Protein AF-A0ABD7VRP9-F1 (afdb_monomer)

Foldseek 3Di:
DDPPPDQDDPVLLVLLVVCVVVVHDLCVSCVVVVHDSVNSVVSVVVVPPDPPPPPDD

Solvent-accessible surface area (backbone atoms only — not comparable to full-atom values): 3659 Å² total; per-residue (Å²): 133,80,79,77,85,72,73,81,48,73,65,56,49,51,52,52,54,53,38,51,75,71,66,51,53,56,61,58,55,10,60,74,70,77,42,57,38,72,55,49,51,51,48,50,54,58,73,66,54,67,81,71,84,81,84,82,132

Secondary structure (DSSP, 8-state):
------PPPHHHHHHHHHHHHTT--HHHHHHHHT--HHHHHHHHHHHT---------

Sequence (57 aa):
MGEAYSHLSEEERQVIQIEIGNGTSIRRIGLMLGRNASTVSREIKRNTWFPSNESES

Mean predicted aligned error: 8.35 Å

Nearest PDB structures (foldseek):
  1tc3-assembly1_C  TM=9.422E-01  e=1.816E-01  Caenorhabditis elegans
  4zms-assembly1_B  TM=7.562E-01  e=3.967E-01  Streptococcus pneumoniae R6
  2r0q-assembly1_F  TM=7.399E-01  e=5.493E-01  Staphylococcus aureus
  1pdn-assembly1_C  TM=8.994E-01  e=2.155E+00  Drosophila melanogaster
  4yrv-assembly1_A  TM=6.561E-01  e=1.557E+00  Nostoc sp. PCC 7120 = FACHB-418

Organism: Bifidobacterium breve (NCBI:txid1685)

InterPro domains:
  IPR013324 RNA polymerase sigma factor, region 3/4-like [SSF88659] (3-46)
  IPR025246 Transposase IS30-like HTH domain [PF13936] (5-47)

Structure (mmCIF, N/CA/C/O backbone):
data_AF-A0ABD7VRP9-F1
#
_entry.id   AF-A0ABD7VRP9-F1
#
loop_
_atom_site.group_PDB
_atom_site.id
_atom_site.type_symbol
_atom_site.label_atom_id
_atom_site.label_alt_id
_atom_site.label_comp_id
_atom_site.label_asym_id
_atom_site.label_entity_id
_atom_site.label_seq_id
_atom_site.pdbx_PDB_ins_code
_atom_site.Cartn_x
_atom_site.Cartn_y
_atom_site.Cartn_z
_atom_site.occupancy
_atom_site.B_iso_or_equiv
_atom_site.auth_seq_id
_atom_site.auth_comp_id
_atom_site.auth_asym_id
_atom_site.auth_atom_id
_atom_site.pdbx_PDB_model_num
ATOM 1 N N . MET A 1 1 ? 19.809 -15.008 -12.612 1.00 50.62 1 MET A N 1
ATOM 2 C CA . MET A 1 1 ? 19.415 -13.680 -13.121 1.00 50.62 1 MET A CA 1
ATOM 3 C C . MET A 1 1 ? 18.846 -12.927 -11.940 1.00 50.62 1 MET A C 1
ATOM 5 O O . MET A 1 1 ? 17.810 -13.329 -11.434 1.00 5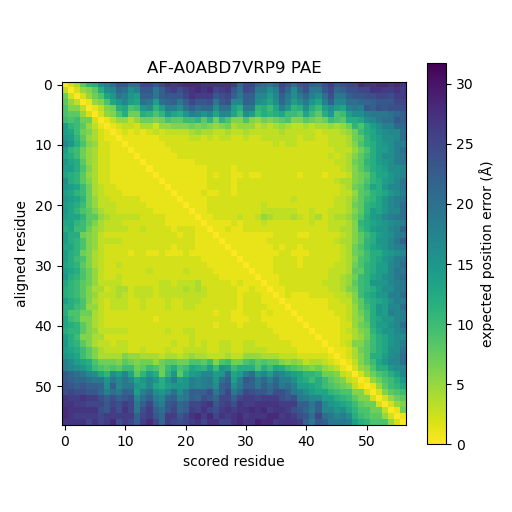0.62 1 MET A O 1
ATOM 9 N N . GLY A 1 2 ? 19.619 -11.994 -11.383 1.00 46.16 2 GLY A N 1
ATOM 10 C CA . GLY A 1 2 ? 19.212 -11.256 -10.192 1.00 46.16 2 GLY A CA 1
ATOM 11 C C . GLY A 1 2 ? 18.065 -10.329 -10.554 1.00 46.16 2 GLY A C 1
ATOM 12 O O . GLY A 1 2 ? 18.233 -9.482 -11.426 1.00 46.16 2 GLY A O 1
ATOM 13 N N . GLU A 1 3 ? 16.914 -10.524 -9.917 1.00 54.03 3 GLU A N 1
ATOM 14 C CA . GLU A 1 3 ?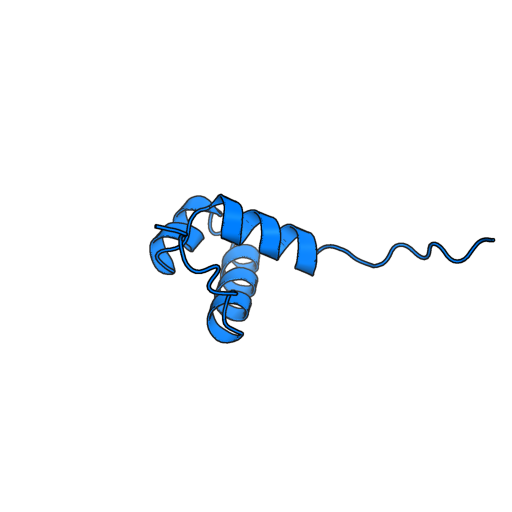 15.820 -9.558 -9.915 1.00 54.03 3 GLU A CA 1
ATOM 15 C C . GLU A 1 3 ? 16.437 -8.203 -9.559 1.00 54.03 3 GLU A C 1
ATOM 17 O O . GLU A 1 3 ? 16.950 -8.023 -8.450 1.00 54.03 3 GLU A O 1
ATOM 22 N N . ALA A 1 4 ? 16.496 -7.283 -10.524 1.00 49.41 4 ALA A N 1
ATOM 23 C CA . ALA A 1 4 ? 16.987 -5.942 -10.271 1.00 49.41 4 ALA A CA 1
ATOM 24 C C . ALA A 1 4 ? 16.143 -5.380 -9.127 1.00 49.41 4 ALA A C 1
ATOM 26 O O . ALA A 1 4 ? 14.925 -5.234 -9.269 1.00 49.41 4 ALA A O 1
ATOM 27 N N . TYR A 1 5 ? 16.781 -5.130 -7.982 1.00 52.91 5 TYR A N 1
ATOM 28 C CA . TYR A 1 5 ? 16.159 -4.479 -6.838 1.00 52.91 5 TYR A CA 1
ATOM 29 C C . TYR A 1 5 ? 15.740 -3.074 -7.276 1.00 52.91 5 TYR A C 1
ATOM 31 O O . TYR A 1 5 ? 16.470 -2.101 -7.124 1.00 52.91 5 TYR A O 1
ATOM 39 N N . SER A 1 6 ? 14.558 -2.979 -7.876 1.00 68.56 6 SER A N 1
ATOM 40 C CA . SER A 1 6 ? 13.929 -1.723 -8.233 1.00 68.56 6 SER A CA 1
ATOM 41 C C . SER A 1 6 ? 13.331 -1.180 -6.948 1.00 68.56 6 SER A C 1
ATOM 43 O O . SER A 1 6 ? 12.389 -1.742 -6.384 1.00 68.56 6 SER A O 1
ATOM 45 N N . HIS A 1 7 ? 13.964 -0.132 -6.430 1.00 75.12 7 HIS A N 1
ATOM 46 C CA . HIS A 1 7 ? 13.435 0.613 -5.300 1.00 75.12 7 HIS A CA 1
ATOM 47 C C . HIS A 1 7 ? 12.029 1.110 -5.653 1.00 75.12 7 HIS A C 1
ATOM 49 O O . HIS A 1 7 ? 11.764 1.443 -6.808 1.00 75.12 7 HIS A O 1
ATOM 55 N N . LEU A 1 8 ? 11.135 1.134 -4.660 1.00 83.19 8 LEU A N 1
ATOM 56 C CA . LEU A 1 8 ? 9.846 1.799 -4.823 1.00 83.19 8 LEU A CA 1
ATOM 57 C C . LEU A 1 8 ? 10.112 3.265 -5.152 1.00 83.19 8 LEU A C 1
ATOM 59 O O . LEU A 1 8 ? 10.814 3.948 -4.393 1.00 83.19 8 LEU A O 1
ATOM 63 N N . SER A 1 9 ? 9.555 3.695 -6.275 1.00 86.88 9 SER A N 1
ATOM 64 C CA . SER A 1 9 ? 9.493 5.094 -6.679 1.00 86.88 9 SER A CA 1
ATOM 65 C C . SER A 1 9 ? 8.694 5.916 -5.664 1.00 86.88 9 SER A C 1
ATOM 67 O O . SER A 1 9 ? 7.922 5.371 -4.868 1.00 86.88 9 SER A O 1
ATOM 69 N N . GLU A 1 10 ? 8.894 7.231 -5.664 1.00 84.31 10 GLU A N 1
ATOM 70 C CA . GLU A 1 10 ? 8.177 8.141 -4.765 1.00 84.31 10 GLU A CA 1
ATOM 71 C C . GLU A 1 10 ? 6.657 8.051 -4.982 1.00 84.31 10 GLU A C 1
ATOM 73 O O . GLU A 1 10 ? 5.876 8.071 -4.031 1.00 84.31 10 GLU A O 1
ATOM 78 N N . GLU A 1 11 ? 6.237 7.871 -6.233 1.00 88.62 11 GLU A N 1
ATOM 79 C CA . GLU A 1 11 ? 4.845 7.703 -6.633 1.00 88.62 11 GLU A CA 1
ATOM 80 C C . GLU A 1 11 ? 4.256 6.420 -6.040 1.00 88.62 11 GLU A C 1
ATOM 82 O O . GLU A 1 11 ? 3.190 6.446 -5.425 1.00 88.62 11 GLU A O 1
ATOM 87 N N . GLU A 1 12 ? 4.970 5.294 -6.151 1.00 90.38 12 GLU A N 1
ATOM 88 C CA . GLU A 1 12 ? 4.536 4.030 -5.548 1.00 90.38 12 GLU A CA 1
ATOM 89 C C . GLU A 1 12 ? 4.429 4.146 -4.022 1.00 90.38 12 GLU A C 1
ATOM 91 O O . GLU A 1 12 ? 3.491 3.613 -3.430 1.00 90.38 12 GLU A O 1
ATOM 96 N N . ARG A 1 13 ? 5.354 4.863 -3.371 1.00 90.69 13 ARG A N 1
ATOM 97 C CA . ARG A 1 13 ? 5.311 5.098 -1.919 1.00 90.69 13 ARG A CA 1
ATOM 98 C C . ARG A 1 13 ? 4.099 5.926 -1.507 1.00 90.69 13 ARG A C 1
ATOM 100 O O . ARG A 1 13 ? 3.430 5.563 -0.541 1.00 90.69 13 ARG A O 1
ATOM 107 N N . GLN A 1 14 ? 3.783 6.987 -2.248 1.00 91.25 14 GLN A N 1
ATOM 108 C CA . GLN A 1 14 ? 2.591 7.800 -2.000 1.00 91.25 14 GLN A CA 1
ATOM 109 C C . GLN A 1 14 ? 1.310 6.981 -2.163 1.00 91.25 14 GLN A C 1
ATOM 111 O O . GLN A 1 14 ? 0.445 7.020 -1.288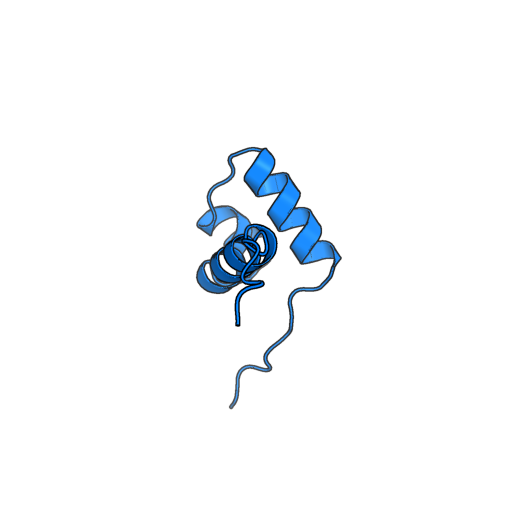 1.00 91.25 14 GLN A O 1
ATOM 116 N N . VAL A 1 15 ? 1.211 6.173 -3.225 1.00 93.00 15 VAL A N 1
ATOM 117 C CA . VAL A 1 15 ? 0.062 5.276 -3.426 1.00 93.00 15 VAL A CA 1
ATOM 118 C C . VAL A 1 15 ? -0.073 4.297 -2.260 1.00 93.00 15 VAL A C 1
ATOM 120 O O . VAL A 1 15 ? -1.174 4.112 -1.748 1.00 93.00 15 VAL A O 1
ATOM 123 N N . ILE A 1 16 ? 1.031 3.711 -1.781 1.00 92.75 16 ILE A N 1
ATOM 124 C CA . ILE A 1 16 ? 1.015 2.823 -0.608 1.00 92.75 16 ILE A CA 1
ATOM 125 C C . ILE A 1 16 ? 0.473 3.549 0.630 1.00 92.75 16 ILE A C 1
ATOM 127 O O . ILE A 1 16 ? -0.371 2.992 1.327 1.00 92.75 16 ILE A O 1
ATOM 131 N N . GLN A 1 17 ? 0.933 4.771 0.914 1.00 91.44 17 GLN A N 1
ATOM 132 C CA . GLN A 1 17 ? 0.480 5.533 2.083 1.00 91.44 17 GLN A CA 1
ATOM 133 C C . GLN A 1 17 ? -1.014 5.875 2.010 1.00 91.44 17 GLN A C 1
ATOM 135 O O . GLN A 1 17 ? -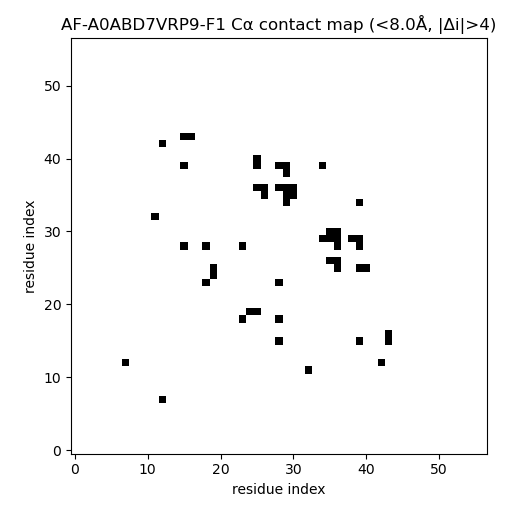1.734 5.655 2.985 1.00 91.44 17 GLN A O 1
ATOM 140 N N . ILE A 1 18 ? -1.482 6.362 0.857 1.00 93.44 18 ILE A N 1
ATOM 141 C CA . ILE A 1 18 ? -2.889 6.720 0.631 1.00 93.44 18 ILE A CA 1
ATOM 142 C C . ILE A 1 18 ? -3.782 5.488 0.799 1.00 93.44 18 ILE A C 1
ATOM 144 O O . ILE A 1 18 ? -4.741 5.512 1.567 1.00 93.44 18 ILE A O 1
ATOM 148 N N . GLU A 1 19 ? -3.441 4.385 0.134 1.00 95.06 19 GLU A N 1
ATOM 149 C CA . GLU A 1 19 ? -4.259 3.173 0.144 1.00 95.06 19 GLU A CA 1
ATOM 150 C C . GLU A 1 19 ? -4.294 2.492 1.515 1.00 95.06 19 GLU A C 1
ATOM 152 O O . GLU A 1 19 ? -5.326 1.952 1.914 1.00 95.06 19 GLU A O 1
ATOM 157 N N . ILE A 1 20 ? -3.199 2.554 2.277 1.00 93.25 20 ILE A N 1
ATOM 158 C CA . ILE A 1 20 ? -3.200 2.103 3.671 1.00 93.25 20 ILE A CA 1
ATOM 159 C C . ILE A 1 20 ? -4.087 2.996 4.540 1.00 93.25 20 ILE A C 1
ATOM 161 O O . ILE A 1 20 ? -4.856 2.465 5.341 1.00 93.25 20 ILE A O 1
ATOM 165 N N . GLY A 1 21 ? -4.039 4.319 4.355 1.00 91.25 21 GLY A N 1
ATOM 166 C CA . GLY A 1 21 ? -4.956 5.256 5.014 1.00 91.25 21 GLY A CA 1
ATOM 167 C C . GLY A 1 21 ? -6.430 4.988 4.683 1.00 91.25 21 GLY A C 1
ATOM 168 O O . GLY A 1 21 ? -7.290 5.129 5.549 1.00 91.25 21 GLY A O 1
ATOM 169 N N . ASN A 1 22 ? -6.709 4.508 3.469 1.00 94.38 22 ASN A N 1
ATOM 170 C CA . ASN A 1 22 ? -8.041 4.096 3.016 1.00 94.38 22 ASN A CA 1
ATOM 171 C C . ASN A 1 22 ? -8.472 2.705 3.532 1.00 94.38 22 ASN A C 1
ATOM 173 O O . ASN A 1 22 ? -9.602 2.282 3.286 1.00 94.38 22 ASN A O 1
ATOM 177 N N . GLY A 1 23 ? -7.598 1.970 4.231 1.00 94.44 23 GLY A N 1
ATOM 178 C CA . GLY A 1 23 ? -7.878 0.619 4.732 1.00 94.44 23 GLY A CA 1
ATOM 179 C C . GLY A 1 23 ? -7.742 -0.492 3.682 1.00 94.44 23 GLY A C 1
ATOM 180 O O . GLY A 1 23 ? -8.169 -1.628 3.916 1.00 94.44 23 GLY A 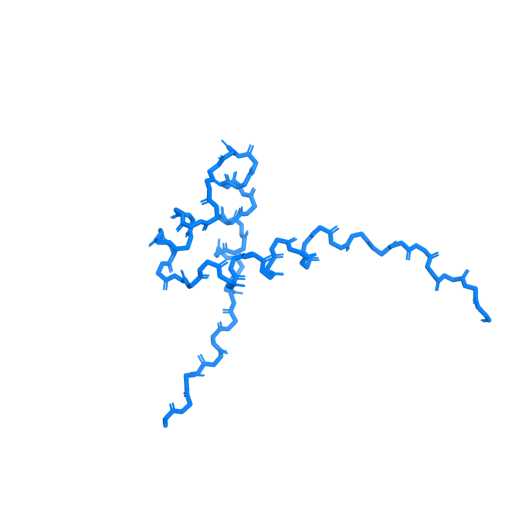O 1
ATOM 181 N N . THR A 1 24 ? -7.141 -0.208 2.525 1.00 95.94 24 THR A N 1
ATOM 182 C CA . THR A 1 24 ? -6.902 -1.207 1.482 1.00 95.94 24 THR A CA 1
ATOM 183 C C . THR A 1 24 ? -5.879 -2.243 1.958 1.00 95.94 24 THR A C 1
ATOM 185 O O . THR A 1 24 ? -4.812 -1.931 2.483 1.00 95.94 24 THR A O 1
ATOM 188 N N . SER A 1 25 ? -6.178 -3.529 1.746 1.00 95.12 25 SER A N 1
ATOM 189 C CA . SER A 1 25 ? -5.264 -4.608 2.143 1.00 95.12 25 SER A CA 1
ATOM 190 C C . SER A 1 25 ? -3.919 -4.552 1.398 1.00 95.12 25 SER A C 1
ATOM 192 O O . SER A 1 25 ? -3.879 -4.372 0.180 1.00 95.12 25 SER A O 1
ATOM 194 N N . ILE A 1 26 ? -2.822 -4.849 2.103 1.00 94.19 26 ILE A N 1
ATOM 195 C CA . ILE A 1 26 ? -1.446 -4.879 1.560 1.00 94.19 26 ILE A CA 1
ATOM 196 C C . ILE A 1 26 ? -1.336 -5.720 0.278 1.00 94.19 26 ILE A C 1
ATOM 198 O O . ILE A 1 26 ? -0.645 -5.340 -0.665 1.00 94.19 26 ILE A O 1
ATOM 202 N N . ARG A 1 27 ? -2.028 -6.868 0.220 1.00 95.19 27 ARG A N 1
ATOM 203 C CA . ARG A 1 27 ? -2.038 -7.728 -0.974 1.00 95.19 27 ARG A CA 1
ATOM 204 C C . ARG A 1 27 ? -2.647 -7.018 -2.181 1.00 95.19 27 ARG A C 1
ATOM 206 O O . ARG A 1 27 ? -2.101 -7.127 -3.272 1.00 95.19 27 ARG A O 1
ATOM 213 N N . ARG A 1 28 ? -3.745 -6.284 -1.985 1.00 95.75 28 ARG A N 1
ATOM 214 C CA . ARG A 1 28 ? -4.421 -5.540 -3.053 1.00 95.75 28 ARG A CA 1
ATOM 215 C C . ARG A 1 28 ? -3.565 -4.377 -3.554 1.00 95.75 28 ARG A C 1
ATOM 217 O O . ARG A 1 28 ? -3.443 -4.222 -4.761 1.00 95.75 28 ARG A O 1
ATOM 224 N N . ILE A 1 29 ? -2.894 -3.662 -2.652 1.00 94.38 29 ILE A N 1
ATOM 225 C CA . ILE A 1 29 ? -1.938 -2.599 -3.006 1.00 94.38 29 ILE A CA 1
ATOM 226 C C . ILE A 1 29 ? -0.774 -3.164 -3.829 1.00 94.38 29 ILE A C 1
ATOM 228 O O . ILE A 1 29 ? -0.420 -2.613 -4.867 1.00 94.38 29 ILE A O 1
ATOM 232 N N . GLY A 1 30 ? -0.213 -4.305 -3.412 1.00 93.88 30 GLY A N 1
ATOM 233 C CA . GLY A 1 30 ? 0.833 -4.989 -4.174 1.00 93.88 30 GLY A CA 1
ATOM 234 C C . GLY A 1 30 ? 0.384 -5.330 -5.597 1.00 93.88 30 GLY A C 1
ATOM 235 O O . GLY A 1 30 ? 1.085 -5.010 -6.551 1.00 93.88 30 GLY A O 1
ATOM 236 N N . LEU A 1 31 ? -0.818 -5.892 -5.755 1.00 94.50 31 LEU A N 1
ATOM 237 C CA . LEU A 1 31 ? -1.378 -6.196 -7.076 1.00 94.50 31 LEU A CA 1
ATOM 238 C C . LEU A 1 31 ? -1.575 -4.941 -7.942 1.00 94.50 31 LEU A C 1
ATOM 240 O O . LEU A 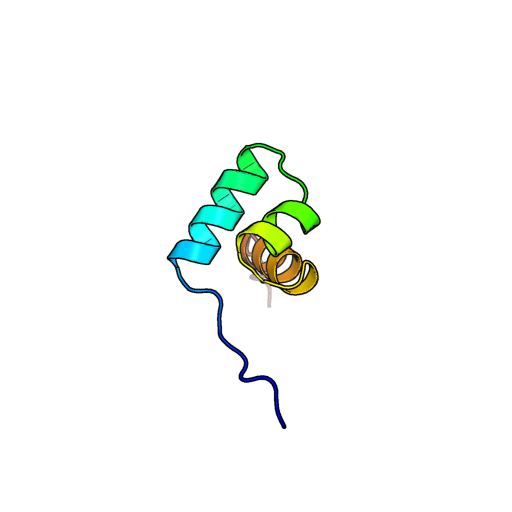1 31 ? -1.250 -4.983 -9.123 1.00 94.50 31 LEU A O 1
ATOM 244 N N . MET A 1 32 ? -2.054 -3.833 -7.366 1.00 92.38 32 MET A N 1
ATOM 245 C CA . MET A 1 32 ? -2.242 -2.562 -8.086 1.00 92.38 32 MET A CA 1
ATOM 246 C C . MET A 1 32 ? -0.926 -1.992 -8.624 1.00 92.38 32 MET A C 1
ATOM 248 O O . MET A 1 32 ? -0.895 -1.460 -9.728 1.00 92.38 32 MET A O 1
ATOM 252 N N . LEU A 1 33 ? 0.156 -2.128 -7.857 1.00 90.38 33 LEU A N 1
ATOM 253 C CA . LEU A 1 33 ? 1.482 -1.624 -8.220 1.00 90.38 33 LEU A CA 1
ATOM 254 C C . LEU A 1 33 ? 2.323 -2.638 -9.011 1.00 90.38 33 LEU A C 1
ATOM 256 O O . LEU A 1 33 ? 3.462 -2.350 -9.364 1.00 90.38 33 LEU A O 1
ATOM 260 N N . GLY A 1 34 ? 1.818 -3.855 -9.241 1.00 91.31 34 GLY A N 1
ATOM 261 C CA . GLY A 1 34 ? 2.622 -4.946 -9.804 1.00 91.31 34 GLY A CA 1
ATOM 262 C C . GLY A 1 34 ? 3.793 -5.357 -8.900 1.00 91.31 34 GLY A C 1
ATOM 263 O O . GLY A 1 34 ? 4.814 -5.853 -9.374 1.00 91.31 34 GLY A O 1
ATOM 264 N N . ARG A 1 35 ? 3.674 -5.137 -7.585 1.00 89.94 35 ARG A N 1
ATOM 265 C CA . ARG A 1 35 ? 4.702 -5.428 -6.580 1.00 89.94 35 ARG A CA 1
ATOM 266 C C . ARG A 1 35 ? 4.290 -6.566 -5.661 1.00 89.94 35 ARG A C 1
ATOM 268 O O . ARG A 1 35 ? 3.121 -6.813 -5.376 1.00 89.94 35 ARG A O 1
ATOM 275 N N . ASN A 1 36 ? 5.291 -7.245 -5.112 1.00 91.44 36 ASN A N 1
ATOM 276 C CA . ASN A 1 36 ? 5.044 -8.250 -4.092 1.00 91.44 36 ASN A CA 1
ATOM 277 C C . ASN A 1 36 ? 4.512 -7.595 -2.8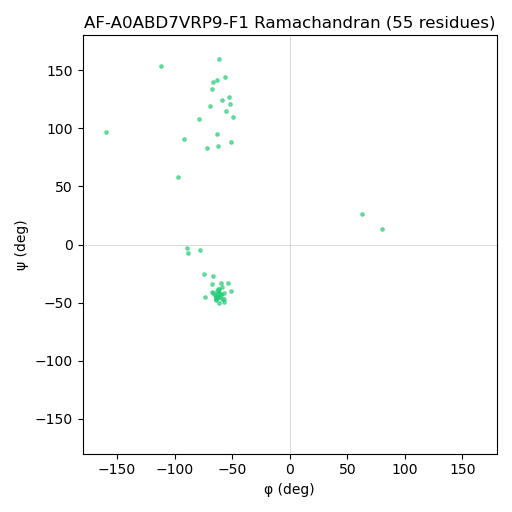03 1.00 91.44 36 ASN A C 1
ATOM 279 O O . ASN A 1 36 ? 5.024 -6.563 -2.362 1.00 91.44 36 ASN A O 1
ATOM 283 N N . ALA A 1 37 ? 3.542 -8.237 -2.148 1.00 91.38 37 ALA A N 1
ATOM 284 C CA . ALA A 1 37 ? 2.994 -7.781 -0.868 1.00 91.38 37 ALA A CA 1
ATOM 285 C C . ALA A 1 37 ? 4.083 -7.566 0.203 1.00 91.38 37 ALA A C 1
ATOM 287 O O . ALA A 1 37 ? 3.999 -6.634 1.000 1.00 91.38 37 ALA A O 1
ATOM 288 N N . SER A 1 38 ? 5.151 -8.369 0.184 1.00 90.75 38 SER A N 1
ATOM 289 C CA . SER A 1 38 ? 6.306 -8.227 1.079 1.00 90.75 38 SER A CA 1
ATOM 290 C C . SER A 1 38 ? 7.103 -6.944 0.829 1.00 90.75 38 SER A C 1
ATOM 292 O O . SER A 1 38 ? 7.775 -6.453 1.733 1.00 90.75 38 SER A O 1
ATOM 294 N N . THR A 1 39 ? 7.080 -6.394 -0.386 1.00 90.50 39 THR A N 1
ATOM 295 C CA . THR A 1 39 ? 7.713 -5.103 -0.705 1.00 90.50 39 THR A CA 1
ATOM 296 C C . THR A 1 39 ? 6.903 -3.954 -0.115 1.00 90.50 39 THR A C 1
ATOM 298 O O . THR A 1 39 ? 7.473 -3.103 0.564 1.00 90.50 39 THR A O 1
ATOM 301 N N . VAL A 1 40 ? 5.579 -3.994 -0.278 1.00 90.94 40 VAL A N 1
ATOM 302 C CA . VAL A 1 40 ? 4.650 -3.014 0.305 1.00 90.94 40 VAL A CA 1
ATOM 303 C C . VAL A 1 40 ? 4.697 -3.057 1.836 1.00 90.94 40 VAL A C 1
ATOM 305 O O . VAL A 1 40 ? 4.839 -2.026 2.478 1.00 90.94 40 VAL A O 1
ATOM 308 N N . SER A 1 41 ? 4.679 -4.250 2.437 1.00 91.06 41 SER A N 1
ATOM 309 C CA . SER A 1 41 ? 4.786 -4.416 3.894 1.00 91.06 41 SER A CA 1
ATOM 310 C C . SER A 1 41 ? 6.091 -3.846 4.461 1.00 91.06 41 SER A C 1
ATOM 312 O O . SER A 1 41 ? 6.072 -3.160 5.482 1.00 91.06 41 SER A O 1
ATOM 314 N N . ARG A 1 42 ? 7.225 -4.086 3.785 1.00 89.81 42 ARG A N 1
ATOM 315 C CA . ARG A 1 42 ? 8.519 -3.509 4.177 1.00 89.81 42 ARG A CA 1
ATOM 316 C C . ARG A 1 42 ? 8.516 -1.987 4.085 1.00 89.81 42 ARG A C 1
ATOM 318 O O . ARG A 1 42 ? 9.081 -1.348 4.964 1.00 89.81 42 ARG A O 1
ATOM 325 N N . GLU A 1 43 ? 7.893 -1.420 3.055 1.00 88.88 43 GLU A N 1
ATOM 326 C CA . GLU A 1 43 ? 7.757 0.033 2.922 1.00 88.88 43 GLU A CA 1
ATOM 327 C C . GLU A 1 43 ? 6.912 0.631 4.037 1.00 88.88 43 GLU A C 1
ATOM 329 O O . GLU A 1 43 ? 7.350 1.580 4.676 1.00 88.88 43 GLU A O 1
ATOM 334 N N . ILE A 1 44 ? 5.761 0.026 4.336 1.00 88.25 44 ILE A N 1
ATOM 335 C CA . ILE A 1 44 ? 4.911 0.458 5.447 1.00 88.25 44 ILE A CA 1
ATOM 336 C C . ILE A 1 44 ? 5.713 0.432 6.741 1.00 88.25 44 ILE A C 1
ATOM 338 O O . ILE A 1 44 ? 5.769 1.445 7.420 1.00 88.25 44 ILE A O 1
ATOM 342 N N . LYS A 1 45 ? 6.417 -0.671 7.036 1.00 87.88 45 LYS A N 1
ATOM 343 C CA . LYS A 1 45 ? 7.252 -0.783 8.239 1.00 87.88 45 LYS A CA 1
ATOM 344 C C . LYS A 1 45 ? 8.322 0.312 8.316 1.00 87.88 45 LYS A C 1
ATOM 346 O O . LYS A 1 45 ? 8.547 0.844 9.398 1.00 87.88 45 LYS A O 1
ATOM 351 N N . ARG A 1 46 ? 8.973 0.643 7.192 1.00 84.00 46 ARG A N 1
ATOM 352 C CA . ARG A 1 46 ? 9.955 1.739 7.113 1.00 84.00 46 ARG A CA 1
ATOM 353 C C . ARG A 1 46 ? 9.311 3.093 7.381 1.00 84.00 46 ARG A C 1
ATOM 355 O O . ARG A 1 46 ? 9.863 3.877 8.135 1.00 84.00 46 ARG A O 1
ATOM 362 N N . ASN A 1 47 ? 8.150 3.346 6.787 1.00 75.81 47 ASN A N 1
ATOM 363 C CA . ASN A 1 47 ? 7.445 4.615 6.917 1.00 75.81 47 ASN A CA 1
ATOM 364 C C . ASN A 1 47 ? 6.765 4.782 8.288 1.00 75.81 47 ASN A C 1
ATOM 366 O O . ASN A 1 47 ? 6.562 5.898 8.746 1.00 75.81 47 ASN A O 1
ATOM 370 N N . THR A 1 48 ? 6.428 3.676 8.960 1.00 65.56 48 THR A N 1
ATOM 371 C CA . THR A 1 48 ? 5.914 3.654 10.338 1.00 65.56 48 THR A CA 1
ATOM 372 C C . THR A 1 48 ? 7.015 3.591 11.391 1.00 65.56 48 THR A C 1
ATOM 374 O O . THR A 1 48 ? 6.702 3.657 12.578 1.00 65.56 48 THR A O 1
ATOM 377 N N . TRP A 1 49 ? 8.284 3.420 10.999 1.00 55.28 49 TRP A N 1
ATOM 378 C CA . TRP A 1 49 ? 9.400 3.501 11.937 1.00 55.28 49 TRP A CA 1
ATOM 379 C C . TRP A 1 49 ? 9.585 4.965 12.328 1.00 55.28 49 TRP A C 1
ATOM 381 O O . TRP A 1 49 ? 10.399 5.697 11.771 1.00 55.28 49 TRP A O 1
ATOM 391 N N . PHE A 1 50 ? 8.782 5.393 13.298 1.00 47.72 50 PHE A N 1
ATOM 392 C CA . PHE A 1 50 ? 9.146 6.493 14.167 1.00 47.72 50 PHE A CA 1
ATOM 393 C C . PHE A 1 50 ? 10.528 6.144 14.735 1.00 47.72 50 PHE A C 1
ATOM 395 O O . PHE A 1 50 ? 10.674 5.039 15.269 1.00 47.72 50 PHE A O 1
ATOM 402 N N . PRO A 1 51 ? 11.550 7.010 14.631 1.00 47.06 51 PRO A N 1
ATOM 403 C CA . PRO A 1 51 ? 12.723 6.850 15.465 1.00 47.06 51 PRO A CA 1
ATOM 404 C C . PRO A 1 51 ? 12.226 7.020 16.900 1.00 47.06 51 PRO A C 1
ATOM 406 O O . PRO A 1 51 ? 12.041 8.135 17.384 1.00 47.06 51 PRO A O 1
ATOM 409 N N . SER A 1 52 ? 11.927 5.911 17.576 1.00 47.66 52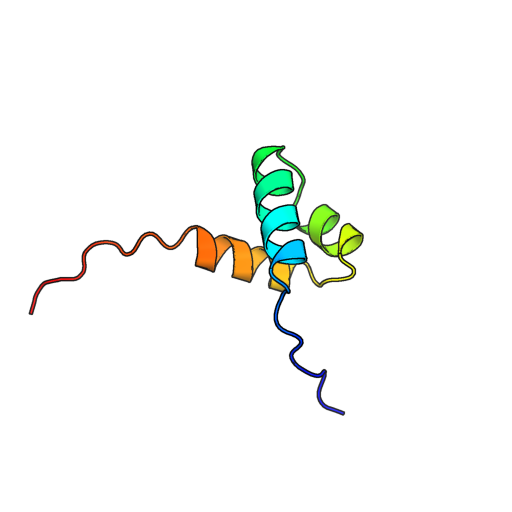 SER A N 1
ATOM 410 C CA . SER A 1 52 ? 11.957 5.911 19.026 1.00 47.66 52 SER A CA 1
ATOM 411 C C . SER A 1 52 ? 13.326 6.459 19.385 1.00 47.66 52 SER A C 1
ATOM 413 O O . SER A 1 52 ? 14.345 5.980 18.893 1.00 47.66 52 SER A O 1
ATOM 415 N N . ASN A 1 53 ? 13.305 7.557 20.123 1.00 52.31 53 ASN A N 1
ATOM 416 C CA . ASN A 1 53 ? 14.451 8.243 20.671 1.00 52.31 53 ASN A CA 1
ATOM 417 C C . ASN A 1 53 ? 15.352 7.238 21.417 1.00 52.31 53 ASN A C 1
ATOM 419 O O . ASN A 1 53 ? 15.192 7.051 22.616 1.00 52.31 53 ASN A O 1
ATOM 423 N N . GLU A 1 54 ? 16.284 6.595 20.716 1.00 54.94 54 GLU A N 1
ATOM 424 C CA . GLU A 1 54 ? 17.422 5.887 21.308 1.00 54.94 54 GLU A CA 1
ATOM 425 C C . GLU A 1 54 ? 18.633 6.824 21.259 1.00 54.94 54 GLU A C 1
ATOM 427 O O . GLU A 1 54 ? 19.652 6.561 20.628 1.00 54.94 54 GLU A O 1
ATOM 432 N N . SER A 1 55 ? 18.481 7.987 21.892 1.00 57.41 55 SER A N 1
ATOM 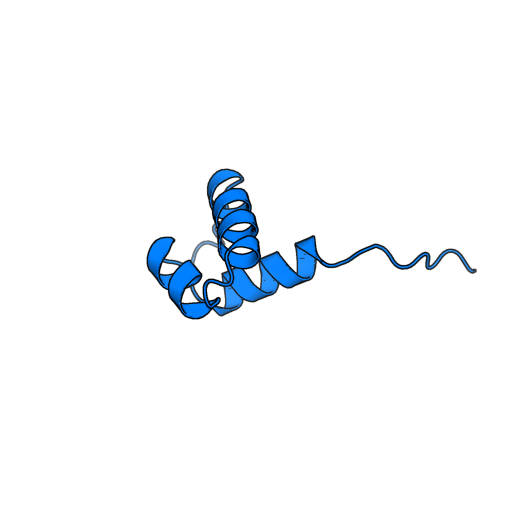433 C CA . SER A 1 55 ? 19.595 8.694 22.512 1.00 57.41 55 SER A CA 1
ATOM 434 C C . SER A 1 55 ? 19.675 8.234 23.967 1.00 57.41 55 SER A C 1
ATOM 436 O O . SER A 1 55 ? 19.030 8.819 24.827 1.00 57.41 55 SER A O 1
ATOM 438 N N . GLU A 1 56 ? 20.458 7.183 24.222 1.00 49.56 56 GLU A N 1
ATOM 439 C CA . GLU A 1 56 ? 21.248 7.037 25.452 1.00 49.56 56 GLU A CA 1
ATOM 440 C C . GLU A 1 56 ? 22.385 6.027 25.219 1.00 49.56 56 GLU A C 1
ATOM 442 O O . GLU A 1 56 ? 22.184 4.816 25.279 1.00 49.56 56 GLU A O 1
ATOM 447 N N . SER A 1 57 ? 23.583 6.537 24.916 1.00 49.69 57 SER A N 1
ATOM 448 C CA . SER A 1 57 ? 24.823 6.145 25.598 1.00 49.69 57 SER A CA 1
ATOM 449 C C . SER A 1 57 ? 25.912 7.187 25.377 1.00 49.69 57 SER A C 1
ATOM 451 O O . SER A 1 57 ? 25.918 7.834 24.306 1.00 49.69 57 SER A O 1
#

Radius of gyration: 13.61 Å; Cα contacts (8 Å, |Δi|>4): 27; chains: 1; bounding box: 33×22×39 Å

pLDDT: mean 80.03, std 17.6, range [46.16, 95.94]